Protein AF-A0A3D5GCK0-F1 (afdb_monomer_lite)

pLDDT: mean 82.66, std 13.8, range [44.31, 97.69]

Secondary structure (DSSP, 8-state):
--------PPPPPP-------HHHHHHHHHHHHHH---HHHHHHHHHHHHTT-GGGS-HHHHHHHHHHHHHHHHTT-

Structure (mmCIF, N/CA/C/O backbone):
data_AF-A0A3D5GCK0-F1
#
_entry.id   AF-A0A3D5GCK0-F1
#
loop_
_atom_site.group_PDB
_atom_site.id
_atom_site.type_symbol
_atom_site.label_atom_id
_atom_site.label_alt_id
_atom_site.label_comp_id
_atom_site.label_asym_id
_atom_site.label_entity_id
_atom_site.label_seq_id
_atom_site.pdbx_PDB_ins_code
_atom_site.Cartn_x
_atom_site.Cartn_y
_atom_site.Cartn_z
_atom_site.occupancy
_atom_site.B_iso_or_equiv
_atom_site.auth_seq_id
_atom_site.auth_comp_id
_atom_site.auth_asym_id
_atom_site.auth_atom_id
_atom_site.pdbx_PDB_model_num
ATOM 1 N N . MET A 1 1 ? 50.494 -0.172 10.858 1.00 44.84 1 MET A N 1
ATOM 2 C CA . MET A 1 1 ? 49.533 -0.081 9.739 1.00 44.84 1 MET A CA 1
ATOM 3 C C . MET A 1 1 ? 48.269 -0.787 10.184 1.00 44.84 1 MET A C 1
ATOM 5 O O . MET A 1 1 ? 48.292 -2.002 10.309 1.00 44.84 1 MET A O 1
ATOM 9 N N . GLU A 1 2 ? 47.222 -0.041 10.523 1.00 44.31 2 GLU A N 1
ATOM 10 C CA . GLU A 1 2 ? 45.939 -0.631 10.924 1.00 44.31 2 GLU A CA 1
ATOM 11 C C . GLU A 1 2 ? 45.162 -1.121 9.690 1.00 44.31 2 GLU A C 1
ATOM 13 O O . GLU A 1 2 ? 45.190 -0.450 8.648 1.00 44.31 2 GLU A O 1
ATOM 18 N N . PRO A 1 3 ? 44.486 -2.282 9.752 1.00 56.34 3 PRO A N 1
ATOM 19 C CA . PRO A 1 3 ? 43.725 -2.794 8.625 1.00 56.34 3 PRO A CA 1
ATOM 20 C C . PRO A 1 3 ? 42.444 -1.971 8.450 1.00 56.34 3 PRO A C 1
ATOM 22 O O . PRO A 1 3 ? 41.613 -1.856 9.349 1.00 56.34 3 PRO A O 1
ATOM 25 N N . LYS A 1 4 ? 42.270 -1.389 7.260 1.00 53.94 4 LYS A N 1
ATOM 26 C CA . LYS A 1 4 ? 41.056 -0.655 6.892 1.00 53.94 4 LYS A CA 1
ATOM 27 C C . LYS A 1 4 ? 39.882 -1.633 6.814 1.00 53.94 4 LYS A C 1
ATOM 29 O O . LYS A 1 4 ? 39.816 -2.440 5.887 1.00 53.94 4 LYS A O 1
ATOM 34 N N . HIS A 1 5 ? 38.943 -1.545 7.755 1.00 56.97 5 HIS A N 1
ATOM 35 C CA . HIS A 1 5 ? 37.650 -2.216 7.646 1.00 56.97 5 HIS A CA 1
ATOM 36 C C . HIS A 1 5 ? 36.959 -1.755 6.356 1.00 56.97 5 HIS A C 1
ATOM 38 O O . HIS A 1 5 ? 36.555 -0.600 6.219 1.00 56.97 5 HIS A O 1
ATOM 44 N N . LYS A 1 6 ? 36.868 -2.658 5.375 1.00 56.16 6 LYS A N 1
ATOM 45 C CA . LYS A 1 6 ? 36.117 -2.451 4.137 1.00 56.16 6 LYS A CA 1
ATOM 46 C C . LYS A 1 6 ? 34.645 -2.350 4.528 1.00 56.16 6 LYS A C 1
ATOM 48 O O . LYS A 1 6 ? 34.019 -3.364 4.823 1.00 56.16 6 LYS A O 1
ATOM 53 N N . GLY A 1 7 ? 34.138 -1.120 4.607 1.00 54.56 7 GLY A N 1
ATOM 54 C CA . GLY A 1 7 ? 32.742 -0.841 4.921 1.00 54.56 7 GLY A CA 1
ATOM 55 C C . GLY A 1 7 ? 31.820 -1.698 4.057 1.00 54.56 7 GLY A C 1
ATOM 56 O O . GLY A 1 7 ? 32.021 -1.817 2.845 1.00 54.56 7 GLY A O 1
ATOM 57 N N . LEU A 1 8 ? 30.850 -2.336 4.707 1.00 58.38 8 LEU A N 1
ATOM 58 C CA . LEU A 1 8 ? 29.792 -3.109 4.076 1.00 58.38 8 LEU A CA 1
ATOM 59 C C . LEU A 1 8 ? 29.125 -2.221 3.013 1.00 58.38 8 LEU A C 1
ATOM 61 O O . LEU A 1 8 ? 28.549 -1.184 3.337 1.00 58.38 8 LEU A O 1
ATOM 65 N N . SER A 1 9 ? 29.277 -2.578 1.736 1.00 56.53 9 SER A N 1
ATOM 66 C CA . SER A 1 9 ? 28.642 -1.852 0.634 1.00 56.53 9 SER A CA 1
ATOM 67 C C . SER A 1 9 ? 27.127 -1.842 0.875 1.00 56.53 9 SER A C 1
ATOM 69 O O . SER A 1 9 ? 26.579 -2.914 1.143 1.00 56.53 9 SER A O 1
ATOM 71 N N . PRO A 1 10 ? 26.438 -0.686 0.814 1.00 58.03 10 PRO A N 1
ATOM 72 C CA . PRO A 1 10 ? 24.988 -0.670 0.928 1.00 58.03 10 PRO A CA 1
ATOM 73 C C . PRO A 1 10 ? 24.421 -1.545 -0.192 1.00 58.03 10 PRO A C 1
ATOM 75 O O . PRO A 1 10 ? 24.684 -1.305 -1.373 1.00 58.03 10 PRO A O 1
ATOM 78 N N . SER A 1 11 ? 23.698 -2.598 0.185 1.00 63.84 11 SER A N 1
ATOM 79 C CA . SER A 1 11 ? 23.042 -3.525 -0.732 1.00 63.84 11 SER A CA 1
ATOM 80 C C . SER A 1 11 ? 22.234 -2.730 -1.762 1.00 63.84 11 SER A C 1
ATOM 82 O O . SER A 1 11 ? 21.358 -1.937 -1.410 1.00 63.84 11 SER A O 1
ATOM 84 N N . LYS A 1 12 ? 22.569 -2.885 -3.052 1.00 71.62 12 LYS A N 1
ATOM 85 C CA . LYS A 1 12 ? 21.862 -2.203 -4.144 1.00 71.62 12 LYS A CA 1
ATOM 86 C C . LYS A 1 12 ? 20.385 -2.591 -4.090 1.00 71.62 12 LYS A C 1
ATOM 88 O O . LYS A 1 12 ? 20.055 -3.765 -4.218 1.00 71.62 12 LYS A O 1
ATOM 93 N N . LYS A 1 13 ? 19.505 -1.604 -3.920 1.00 78.12 13 LYS A N 1
ATOM 94 C CA . LYS A 1 13 ? 18.056 -1.799 -4.037 1.00 78.12 13 LYS A CA 1
ATOM 95 C C . LYS A 1 13 ? 17.664 -1.789 -5.514 1.00 78.12 13 LYS A C 1
ATOM 97 O O . LYS A 1 13 ? 18.117 -0.922 -6.262 1.00 78.12 13 LYS A O 1
ATOM 102 N N . SER A 1 14 ? 16.821 -2.732 -5.922 1.00 86.19 14 SER A N 1
ATOM 103 C CA . SER A 1 14 ? 16.207 -2.733 -7.253 1.00 86.19 14 SER A CA 1
ATOM 104 C C . SER A 1 14 ? 15.153 -1.627 -7.349 1.00 86.19 14 SER A C 1
ATOM 106 O O . SER A 1 14 ? 14.421 -1.382 -6.390 1.00 86.19 14 SER A O 1
ATOM 108 N N . GLN A 1 15 ? 15.066 -0.958 -8.501 1.00 89.19 15 GLN A N 1
ATOM 109 C CA . GLN A 1 15 ? 14.095 0.109 -8.753 1.00 89.19 15 GLN A CA 1
ATOM 110 C C . GLN A 1 15 ? 13.246 -0.226 -9.977 1.00 89.19 15 GLN A C 1
ATOM 112 O O . GLN A 1 15 ? 13.761 -0.687 -10.993 1.00 89.19 15 GLN A O 1
ATOM 117 N N . ILE A 1 16 ? 11.949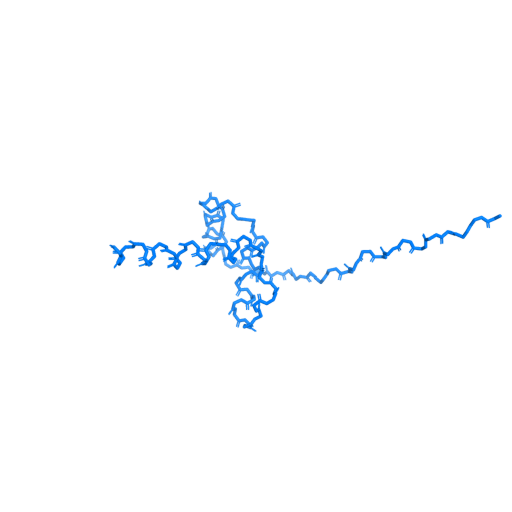 0.065 -9.885 1.00 88.38 16 ILE A N 1
ATOM 118 C CA . ILE A 1 16 ? 11.006 -0.019 -11.001 1.00 88.38 16 ILE A CA 1
ATOM 119 C C . ILE A 1 16 ? 10.379 1.357 -11.249 1.00 88.38 16 ILE A C 1
ATOM 121 O O . ILE A 1 16 ? 10.124 2.110 -10.308 1.00 88.38 16 ILE A O 1
ATOM 125 N N . ALA A 1 17 ? 10.118 1.691 -12.514 1.00 93.25 17 ALA A N 1
ATOM 126 C CA . ALA A 1 17 ? 9.369 2.882 -12.907 1.00 93.25 17 ALA A CA 1
ATOM 127 C C . ALA A 1 17 ? 8.157 2.452 -13.737 1.00 93.25 17 ALA A C 1
ATOM 129 O O . ALA A 1 17 ? 8.307 1.799 -14.767 1.00 93.25 17 ALA A O 1
ATOM 130 N N . VAL A 1 18 ? 6.953 2.809 -13.286 1.00 91.69 18 VAL A N 1
ATOM 131 C CA . VAL A 1 18 ? 5.692 2.373 -13.903 1.00 91.69 18 VAL A CA 1
ATOM 132 C C . VAL A 1 18 ? 4.818 3.589 -14.195 1.00 91.69 18 VAL A C 1
ATOM 134 O O . VAL A 1 18 ? 4.721 4.509 -13.382 1.00 91.69 18 VAL A O 1
ATOM 137 N N . ARG A 1 19 ? 4.165 3.602 -15.363 1.00 95.38 19 ARG A N 1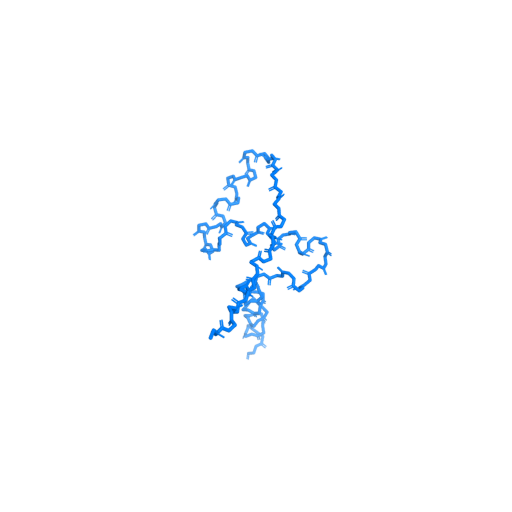
ATOM 138 C CA . ARG A 1 19 ? 3.136 4.597 -15.697 1.00 95.38 19 ARG A CA 1
ATOM 139 C C . ARG A 1 19 ? 1.783 4.100 -15.206 1.00 95.38 19 ARG A C 1
ATOM 141 O O . ARG A 1 19 ? 1.399 2.977 -15.509 1.00 95.38 19 ARG A O 1
ATOM 148 N N . VAL A 1 20 ? 1.050 4.949 -14.494 1.00 93.69 20 VAL A N 1
ATOM 149 C CA . VAL A 1 20 ? -0.279 4.622 -13.960 1.00 93.69 20 VAL A CA 1
ATOM 150 C C . VAL A 1 20 ? -1.330 5.625 -14.445 1.00 93.69 20 VAL A C 1
ATOM 152 O O . VAL A 1 20 ? -0.994 6.787 -14.696 1.00 93.69 20 VAL A O 1
ATOM 155 N N . PRO A 1 21 ? -2.611 5.225 -14.565 1.00 97.69 21 PRO A N 1
ATOM 156 C CA . PRO A 1 21 ? -3.694 6.154 -14.873 1.00 97.69 21 PRO A CA 1
ATOM 157 C C . PRO A 1 21 ? -3.787 7.288 -13.843 1.00 97.69 21 PRO A C 1
ATOM 159 O O . PRO A 1 21 ? -3.645 7.060 -12.639 1.00 97.69 21 PRO A O 1
ATOM 162 N N . ARG A 1 22 ? -4.098 8.511 -14.298 1.00 96.69 22 ARG A N 1
ATOM 163 C CA . ARG A 1 22 ? -4.212 9.695 -13.418 1.00 96.69 22 ARG A CA 1
ATOM 164 C C . ARG A 1 22 ? -5.212 9.486 -12.279 1.00 96.69 22 ARG A C 1
ATOM 166 O O . ARG A 1 22 ? -4.935 9.866 -11.148 1.00 96.69 22 ARG A O 1
ATOM 173 N N . SER A 1 23 ? -6.339 8.839 -12.569 1.00 97.31 23 SER A N 1
ATOM 174 C CA . SER A 1 23 ? -7.370 8.518 -11.577 1.00 97.31 23 SER A CA 1
ATOM 175 C C . SER A 1 23 ? -6.840 7.631 -10.446 1.00 97.31 23 SER A C 1
ATOM 177 O O . SER A 1 23 ? -7.167 7.864 -9.282 1.00 97.31 23 SER A O 1
ATOM 179 N N . LEU A 1 24 ? -5.991 6.650 -10.766 1.00 94.94 24 LEU A N 1
ATOM 180 C CA . LEU A 1 24 ? -5.364 5.773 -9.780 1.00 94.94 24 LEU A CA 1
ATOM 181 C C . LEU A 1 24 ? -4.334 6.535 -8.940 1.00 94.94 24 LEU A C 1
ATOM 183 O O . LEU A 1 24 ? -4.340 6.426 -7.716 1.00 94.94 24 LEU A O 1
ATOM 187 N N . PHE A 1 25 ? -3.511 7.369 -9.580 1.00 95.94 25 PHE A N 1
ATOM 188 C CA . PHE A 1 25 ? -2.532 8.202 -8.881 1.00 95.94 25 PHE A CA 1
ATOM 189 C C . PHE A 1 25 ? -3.192 9.172 -7.888 1.00 95.94 25 PHE A C 1
ATOM 191 O O . PHE A 1 25 ? -2.729 9.321 -6.758 1.00 95.94 25 PHE A O 1
ATOM 198 N N . SER A 1 26 ? -4.322 9.783 -8.259 1.00 97.06 26 SER A N 1
ATOM 199 C CA . SER A 1 26 ? -5.095 10.643 -7.355 1.00 97.06 26 SER A CA 1
ATOM 200 C C . SER A 1 26 ? -5.632 9.889 -6.134 1.00 97.06 26 SER A C 1
ATOM 202 O O . SER A 1 26 ? -5.590 10.423 -5.025 1.00 97.06 26 SER A O 1
ATOM 204 N N . LYS A 1 27 ? -6.114 8.650 -6.313 1.00 96.00 27 LYS A N 1
ATOM 205 C CA . LYS A 1 27 ? -6.568 7.799 -5.200 1.00 96.00 27 LYS A CA 1
ATOM 206 C C . LYS A 1 27 ? -5.410 7.425 -4.274 1.00 96.00 27 LYS A C 1
ATOM 208 O O . LYS A 1 27 ? -5.552 7.561 -3.063 1.00 96.00 27 LYS A O 1
ATOM 213 N N . LEU A 1 28 ? -4.263 7.041 -4.839 1.00 94.69 28 LEU A N 1
ATOM 214 C CA . LEU A 1 28 ? -3.045 6.745 -4.080 1.00 94.69 28 LEU A CA 1
ATOM 215 C C . LEU A 1 28 ? -2.614 7.946 -3.229 1.00 94.69 28 LEU A C 1
ATOM 217 O O . LEU A 1 28 ? -2.384 7.801 -2.032 1.00 94.69 28 LEU A O 1
ATOM 221 N N . LYS A 1 29 ? -2.576 9.147 -3.819 1.00 95.62 29 LYS A N 1
ATOM 222 C CA . LYS A 1 29 ? -2.215 10.374 -3.097 1.00 95.62 29 LYS A CA 1
ATOM 223 C C . LYS A 1 29 ? -3.163 10.655 -1.928 1.00 95.62 29 LYS A C 1
ATOM 225 O O . LYS A 1 29 ? -2.703 11.013 -0.849 1.00 95.62 29 LYS A O 1
ATOM 230 N N . ARG A 1 30 ? -4.473 10.468 -2.125 1.00 96.19 30 ARG A N 1
ATOM 231 C CA . ARG A 1 30 ? -5.469 10.627 -1.054 1.00 96.19 30 ARG A CA 1
ATOM 232 C C . ARG A 1 30 ? -5.248 9.618 0.075 1.00 96.19 30 ARG A C 1
ATOM 234 O O . ARG A 1 30 ? -5.289 10.003 1.235 1.00 96.19 30 ARG A O 1
ATOM 241 N N . TYR A 1 31 ? -4.985 8.357 -0.260 1.00 93.19 31 TYR A N 1
ATOM 242 C CA . TYR A 1 31 ? -4.726 7.312 0.731 1.00 93.19 31 TYR A CA 1
ATOM 243 C C . TYR A 1 31 ? -3.479 7.615 1.577 1.00 93.19 31 TYR A C 1
ATOM 245 O O . TYR A 1 31 ? -3.528 7.533 2.803 1.00 93.19 31 TYR A O 1
ATOM 253 N N . VAL A 1 32 ? -2.388 8.046 0.935 1.00 93.81 32 VAL A N 1
ATOM 254 C CA . VAL A 1 32 ? -1.153 8.491 1.609 1.00 93.81 32 VAL A CA 1
ATOM 255 C C . VAL A 1 32 ? -1.435 9.640 2.582 1.00 93.81 32 VAL A C 1
ATOM 257 O O . VAL A 1 32 ? -0.954 9.626 3.709 1.00 93.81 32 VAL A O 1
ATOM 260 N N . GLN A 1 33 ? -2.263 10.612 2.187 1.00 93.00 33 GLN A N 1
ATOM 261 C CA . GLN A 1 33 ? -2.647 11.729 3.058 1.00 93.00 33 GLN A CA 1
ATOM 262 C C . GLN A 1 33 ? -3.497 11.296 4.259 1.00 93.00 33 GLN A C 1
ATOM 264 O O . GLN A 1 33 ? -3.334 11.850 5.339 1.00 93.00 33 GLN A O 1
ATOM 269 N N . GLN A 1 34 ? -4.407 10.336 4.076 1.00 90.69 34 GLN A N 1
ATOM 270 C CA . GLN A 1 34 ? -5.303 9.865 5.138 1.00 90.69 34 GLN A CA 1
ATOM 271 C C . GLN A 1 34 ? -4.594 8.978 6.162 1.00 90.69 34 GLN A C 1
ATOM 273 O O . GLN A 1 34 ? -4.914 9.034 7.343 1.00 90.69 34 GLN A O 1
ATOM 278 N N . THR A 1 35 ? -3.656 8.151 5.705 1.00 87.19 35 THR A N 1
ATOM 279 C CA . THR A 1 35 ? -2.996 7.139 6.542 1.00 87.19 35 THR A CA 1
ATOM 280 C C . THR A 1 35 ? -1.630 7.577 7.064 1.00 87.19 35 THR A C 1
ATOM 282 O O . THR A 1 35 ? -1.099 6.950 7.973 1.00 87.19 35 THR A O 1
ATOM 285 N N . GLY A 1 36 ? -1.027 8.617 6.478 1.00 89.56 36 GLY A N 1
ATOM 286 C CA . GLY A 1 36 ? 0.343 9.038 6.790 1.00 89.56 36 GLY A CA 1
ATOM 287 C C . GLY A 1 36 ? 1.427 8.074 6.290 1.00 89.56 36 GLY A C 1
ATOM 288 O O . GLY A 1 36 ? 2.611 8.311 6.516 1.00 89.56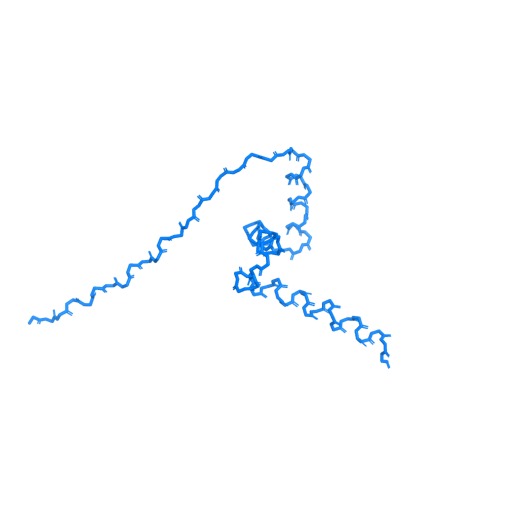 36 GLY A O 1
ATOM 289 N N . ILE A 1 37 ? 1.047 6.998 5.595 1.00 89.81 37 ILE A N 1
ATOM 290 C CA . ILE A 1 37 ? 1.966 5.984 5.072 1.00 89.81 37 ILE A CA 1
ATOM 291 C C . ILE A 1 37 ? 2.644 6.520 3.815 1.00 89.81 37 ILE A C 1
ATOM 293 O O . ILE A 1 37 ? 1.992 7.104 2.948 1.00 89.81 37 ILE A O 1
ATOM 297 N N . SER A 1 38 ? 3.949 6.285 3.673 1.00 92.12 38 SER A N 1
ATOM 298 C CA . SER A 1 38 ? 4.684 6.743 2.496 1.00 92.12 38 SER A CA 1
ATOM 299 C C . SER A 1 38 ? 4.158 6.093 1.211 1.00 92.12 38 SER A C 1
ATOM 301 O O . SER A 1 38 ? 3.748 4.933 1.192 1.00 92.12 38 SER A O 1
ATOM 303 N N . GLN A 1 39 ? 4.204 6.828 0.096 1.00 92.69 39 GLN A N 1
ATOM 304 C CA . GLN A 1 39 ? 3.774 6.294 -1.200 1.00 92.69 39 GLN A CA 1
ATOM 305 C C . GLN A 1 39 ? 4.535 5.009 -1.564 1.00 92.69 39 GLN A C 1
ATOM 307 O O . GLN A 1 39 ? 3.937 4.074 -2.090 1.00 92.69 39 GLN A O 1
ATOM 312 N N . THR A 1 40 ? 5.835 4.954 -1.263 1.00 91.94 40 THR A N 1
ATOM 313 C CA . THR A 1 40 ? 6.665 3.765 -1.480 1.00 91.94 40 THR A CA 1
ATOM 314 C C . THR A 1 40 ? 6.147 2.578 -0.683 1.00 91.94 40 THR A C 1
ATOM 316 O O . THR A 1 40 ? 5.944 1.522 -1.270 1.00 91.94 40 THR A O 1
ATOM 319 N N . ASP A 1 41 ? 5.867 2.749 0.610 1.00 90.31 41 ASP A N 1
ATOM 320 C CA . ASP A 1 41 ? 5.379 1.657 1.457 1.00 90.31 41 ASP A CA 1
ATOM 321 C C . ASP A 1 41 ? 4.026 1.139 0.981 1.00 90.31 41 ASP A C 1
ATOM 323 O O . ASP A 1 41 ? 3.806 -0.068 0.974 1.00 90.31 41 ASP A O 1
ATOM 327 N N . VAL A 1 42 ? 3.134 2.021 0.518 1.00 91.62 42 VAL A N 1
ATOM 328 C CA . VAL A 1 42 ? 1.848 1.604 -0.063 1.00 91.62 42 VAL A CA 1
ATOM 329 C C . VAL A 1 42 ? 2.064 0.732 -1.302 1.00 91.62 42 VAL A C 1
ATOM 331 O O . VAL A 1 42 ? 1.435 -0.316 -1.426 1.00 91.62 42 VAL A O 1
ATOM 334 N N . ILE A 1 43 ? 2.961 1.134 -2.209 1.00 92.50 43 ILE A N 1
ATOM 335 C CA . ILE A 1 43 ? 3.243 0.365 -3.429 1.00 92.50 43 ILE A CA 1
ATOM 336 C C . ILE A 1 43 ? 3.935 -0.961 -3.108 1.00 92.50 43 ILE A C 1
ATOM 338 O O . ILE A 1 43 ? 3.526 -1.991 -3.636 1.00 92.50 43 ILE A O 1
ATOM 342 N N . VAL A 1 44 ? 4.942 -0.955 -2.232 1.00 91.00 44 VAL A N 1
ATOM 343 C CA . VAL A 1 44 ? 5.637 -2.178 -1.800 1.00 91.00 44 VAL A CA 1
ATOM 344 C C . VAL A 1 44 ? 4.649 -3.140 -1.153 1.00 91.00 44 VAL A C 1
ATOM 346 O O . VAL A 1 44 ? 4.636 -4.310 -1.510 1.00 91.00 44 VAL A O 1
ATOM 349 N N . SER A 1 45 ? 3.757 -2.647 -0.292 1.00 88.00 45 SER A N 1
ATOM 350 C CA . SER A 1 45 ? 2.754 -3.486 0.374 1.00 88.00 45 SER A CA 1
ATOM 351 C C . SER A 1 45 ? 1.744 -4.075 -0.597 1.00 88.00 45 SER A C 1
ATOM 353 O O . SER A 1 45 ? 1.400 -5.247 -0.488 1.00 88.00 45 SER A O 1
ATOM 355 N N . ALA A 1 46 ? 1.289 -3.284 -1.572 1.00 89.38 46 ALA A N 1
ATOM 356 C CA . ALA A 1 46 ? 0.390 -3.770 -2.610 1.00 89.38 46 ALA A CA 1
ATOM 357 C C . ALA A 1 46 ? 1.050 -4.863 -3.465 1.00 89.38 46 ALA A C 1
ATOM 359 O O . ALA A 1 46 ? 0.407 -5.862 -3.771 1.00 89.38 46 ALA A O 1
ATOM 360 N N . LEU A 1 47 ? 2.330 -4.700 -3.820 1.00 91.12 47 LEU A N 1
ATOM 361 C CA . LEU A 1 47 ? 3.088 -5.706 -4.569 1.00 91.12 47 LEU A CA 1
ATOM 362 C C . LEU A 1 47 ? 3.331 -6.968 -3.737 1.00 91.12 47 LEU A C 1
ATOM 364 O O . LEU A 1 47 ? 3.044 -8.061 -4.207 1.00 91.12 47 LEU A O 1
ATOM 368 N N . ALA A 1 48 ? 3.801 -6.814 -2.502 1.00 88.94 48 ALA A N 1
ATOM 369 C CA . ALA A 1 48 ? 4.030 -7.903 -1.559 1.00 88.94 48 ALA A CA 1
ATOM 370 C C . ALA A 1 48 ? 2.752 -8.717 -1.317 1.00 88.94 48 ALA A C 1
ATOM 372 O O . ALA A 1 48 ? 2.766 -9.935 -1.449 1.00 88.94 48 ALA A O 1
ATOM 373 N N . SER A 1 49 ? 1.623 -8.045 -1.067 1.00 85.94 49 SER A N 1
ATOM 374 C CA . SER A 1 49 ? 0.323 -8.701 -0.903 1.00 85.94 49 SER A CA 1
ATOM 375 C C . SER A 1 49 ? -0.178 -9.367 -2.183 1.00 85.94 49 SER A C 1
ATOM 377 O O . SER A 1 49 ? -0.890 -10.358 -2.089 1.00 85.94 49 SER A O 1
ATOM 379 N N . HIS A 1 50 ? 0.133 -8.825 -3.362 1.00 88.94 50 HIS A N 1
ATOM 380 C CA . HIS A 1 50 ? -0.276 -9.425 -4.633 1.00 88.94 50 HIS A CA 1
ATOM 381 C C . HIS A 1 50 ? 0.577 -10.642 -5.020 1.00 88.94 50 HIS A C 1
ATOM 383 O O . HIS A 1 50 ? 0.122 -11.479 -5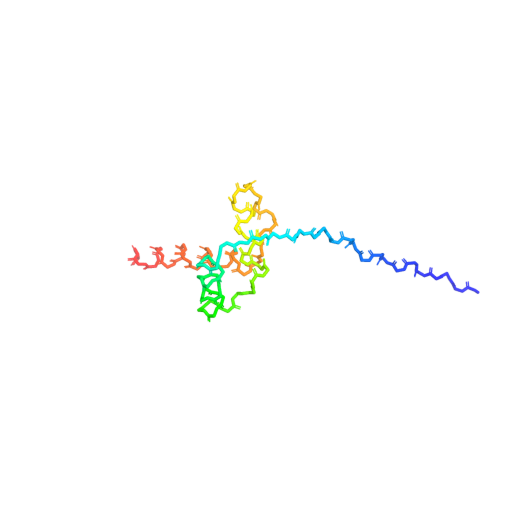.792 1.00 88.94 50 HIS A O 1
ATOM 389 N N . LEU A 1 51 ? 1.806 -10.724 -4.504 1.00 91.12 51 LEU A N 1
ATOM 390 C CA . LEU A 1 51 ? 2.779 -11.783 -4.785 1.00 91.12 51 LEU A CA 1
ATOM 391 C C . LEU A 1 51 ? 2.963 -12.759 -3.608 1.00 91.12 51 LEU A C 1
ATOM 393 O O . LEU A 1 51 ? 3.924 -13.523 -3.609 1.00 91.12 51 LEU A O 1
ATOM 397 N N . ASP A 1 52 ? 2.094 -12.698 -2.594 1.00 83.56 52 ASP A N 1
ATOM 398 C CA . ASP A 1 52 ? 2.159 -13.499 -1.361 1.00 83.56 52 ASP A CA 1
ATOM 399 C C . ASP A 1 52 ? 3.499 -13.395 -0.586 1.00 83.56 52 ASP A C 1
ATOM 401 O O . ASP A 1 52 ? 3.847 -14.275 0.204 1.00 83.56 52 ASP A O 1
ATOM 405 N N . SER A 1 53 ? 4.252 -12.295 -0.749 1.00 79.12 53 SER A N 1
ATOM 406 C CA . SER A 1 53 ? 5.516 -12.056 -0.031 1.00 79.12 53 SER A CA 1
ATOM 407 C C . SER A 1 53 ? 5.289 -11.294 1.275 1.00 79.12 53 SER A C 1
ATOM 409 O O . SER A 1 53 ? 5.385 -10.069 1.346 1.00 79.12 53 SER A O 1
ATOM 411 N N . VAL A 1 54 ? 4.977 -12.022 2.346 1.00 71.81 54 VAL A N 1
ATOM 412 C CA . VAL A 1 54 ? 4.707 -11.438 3.676 1.00 71.81 54 VAL A CA 1
ATOM 413 C C . VAL A 1 54 ? 5.973 -10.854 4.329 1.00 71.81 54 VAL A C 1
ATOM 415 O O . VAL A 1 54 ? 5.882 -9.946 5.158 1.00 71.81 54 VAL A O 1
ATOM 418 N N . GLU A 1 55 ? 7.155 -11.343 3.951 1.00 75.62 55 GLU A N 1
ATOM 419 C CA . GLU A 1 55 ? 8.445 -10.922 4.519 1.00 75.62 55 GLU A CA 1
ATOM 420 C C . GLU A 1 55 ? 8.856 -9.507 4.083 1.00 75.62 55 GLU A C 1
ATOM 422 O O . GLU A 1 55 ? 9.498 -8.790 4.851 1.00 75.62 55 GLU A O 1
ATOM 427 N N . ASP A 1 56 ? 8.415 -9.074 2.899 1.00 77.81 56 ASP A N 1
ATOM 428 C CA . ASP A 1 56 ? 8.728 -7.756 2.333 1.00 77.81 56 ASP A CA 1
ATOM 429 C C . ASP A 1 56 ? 7.756 -6.650 2.782 1.00 77.81 56 ASP A C 1
ATOM 431 O O . ASP A 1 56 ? 7.874 -5.495 2.356 1.00 77.81 56 ASP A O 1
ATOM 435 N N . LEU A 1 57 ? 6.779 -6.971 3.640 1.00 77.38 57 LEU A N 1
ATOM 436 C CA . LEU A 1 57 ? 5.810 -5.990 4.121 1.00 77.38 57 LEU A CA 1
ATOM 437 C C . LEU A 1 57 ? 6.454 -4.991 5.100 1.00 77.38 57 LEU A C 1
ATOM 439 O O . LEU A 1 57 ? 6.999 -5.399 6.134 1.00 77.38 57 LEU A O 1
ATOM 443 N N . PRO A 1 58 ? 6.315 -3.671 4.859 1.00 80.94 58 PRO A N 1
ATOM 444 C CA . PRO A 1 58 ? 6.719 -2.645 5.809 1.00 80.94 58 PRO A CA 1
ATOM 445 C C . PRO A 1 58 ? 6.088 -2.867 7.187 1.00 80.94 58 PRO A C 1
ATOM 447 O O . PRO A 1 58 ? 4.907 -3.196 7.308 1.00 80.94 58 PRO A O 1
ATOM 450 N N . ILE A 1 59 ? 6.861 -2.618 8.248 1.00 81.75 59 ILE A N 1
ATOM 451 C CA . ILE A 1 59 ? 6.423 -2.828 9.640 1.00 81.75 59 ILE A CA 1
ATOM 452 C C . ILE A 1 59 ? 5.108 -2.096 9.935 1.00 81.75 59 ILE A C 1
ATOM 454 O O . ILE A 1 59 ? 4.214 -2.673 10.548 1.00 81.75 59 ILE A O 1
ATOM 458 N N . ILE A 1 60 ? 4.954 -0.863 9.445 1.00 82.12 60 ILE A N 1
ATOM 459 C CA . ILE A 1 60 ? 3.739 -0.063 9.648 1.00 82.12 60 ILE A CA 1
ATOM 460 C C . ILE A 1 60 ? 2.479 -0.757 9.111 1.00 82.12 60 ILE A C 1
ATOM 462 O O . ILE A 1 60 ? 1.422 -0.681 9.723 1.00 82.12 60 ILE A O 1
ATOM 466 N N . GLN A 1 61 ? 2.589 -1.499 8.011 1.00 78.00 61 GLN A N 1
ATOM 467 C CA . GLN A 1 61 ? 1.459 -2.206 7.400 1.00 78.00 61 GLN A CA 1
ATOM 468 C C . GLN A 1 61 ? 1.094 -3.459 8.182 1.00 78.00 61 GLN A C 1
ATOM 470 O O . GLN A 1 61 ? -0.081 -3.760 8.369 1.00 78.00 61 GLN A O 1
ATOM 475 N N . ARG A 1 62 ? 2.103 -4.138 8.729 1.00 81.75 62 ARG A N 1
ATOM 476 C CA . ARG A 1 62 ? 1.888 -5.250 9.657 1.00 81.75 62 ARG A CA 1
ATOM 477 C C . ARG A 1 62 ? 1.187 -4.779 10.934 1.00 81.75 62 ARG A C 1
ATOM 479 O O . ARG A 1 62 ? 0.305 -5.479 11.417 1.00 81.75 62 ARG A O 1
ATOM 486 N N . ILE A 1 63 ? 1.545 -3.599 11.451 1.00 86.06 63 ILE A N 1
ATOM 487 C CA . ILE A 1 63 ? 0.884 -2.988 12.615 1.00 86.06 63 ILE A CA 1
ATOM 488 C C . ILE A 1 63 ? -0.573 -2.643 12.291 1.00 86.06 63 ILE A C 1
ATOM 490 O O . ILE A 1 63 ? -1.451 -3.062 13.032 1.00 86.06 63 ILE A O 1
ATOM 494 N N . LEU A 1 64 ? -0.850 -1.978 11.167 1.00 83.06 64 LEU A N 1
ATOM 495 C CA . LEU A 1 64 ? -2.221 -1.621 10.774 1.00 83.06 64 LEU A CA 1
ATOM 496 C C . LEU A 1 64 ? -3.132 -2.847 10.606 1.00 83.06 64 LEU A C 1
ATOM 498 O O . LEU A 1 64 ? -4.293 -2.826 11.011 1.00 83.06 64 LEU A O 1
ATOM 502 N N . GLU A 1 65 ? -2.614 -3.9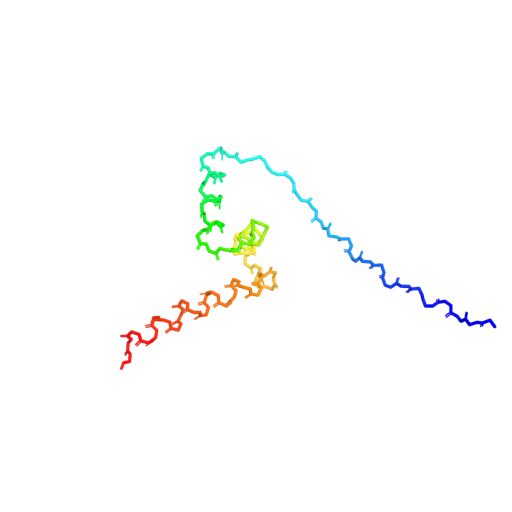37 10.034 1.00 83.75 65 GLU A N 1
ATOM 503 C CA . GLU A 1 65 ? -3.369 -5.190 9.924 1.00 83.75 65 GLU A CA 1
ATOM 504 C C . GLU A 1 65 ? -3.639 -5.809 11.305 1.00 83.75 65 GLU A C 1
ATOM 506 O O . GLU A 1 65 ? -4.726 -6.335 11.555 1.00 83.75 65 GLU A O 1
ATOM 511 N N . LEU A 1 66 ? -2.681 -5.715 12.233 1.00 87.06 66 LEU A N 1
ATOM 512 C CA . LEU A 1 66 ? -2.888 -6.132 13.620 1.00 87.06 66 LEU A CA 1
ATOM 513 C C . LEU A 1 66 ? -3.932 -5.260 14.324 1.00 87.06 66 LEU A C 1
ATOM 515 O O . LEU A 1 66 ? -4.843 -5.815 14.929 1.00 87.06 66 LEU A O 1
ATOM 519 N N . GLU A 1 67 ? -3.857 -3.934 14.204 1.00 88.12 67 GLU A N 1
ATOM 520 C CA . GLU A 1 67 ? -4.830 -2.993 14.779 1.00 88.12 67 GLU A CA 1
ATOM 521 C C . GLU A 1 67 ? -6.247 -3.281 14.272 1.00 88.12 67 GLU A C 1
ATOM 523 O O . GLU A 1 67 ? -7.193 -3.365 15.056 1.00 88.12 67 GLU A O 1
ATOM 528 N N . LYS A 1 68 ? -6.398 -3.536 12.967 1.00 87.69 68 LYS A N 1
ATOM 529 C CA . LYS A 1 68 ? -7.680 -3.923 12.367 1.00 87.69 68 LYS A CA 1
ATOM 530 C C . LYS A 1 68 ? -8.219 -5.229 12.955 1.00 87.69 68 LYS A C 1
ATOM 532 O O . LYS A 1 68 ? -9.406 -5.320 13.266 1.00 87.69 68 LYS A O 1
ATOM 537 N N . ARG A 1 69 ? -7.368 -6.248 13.107 1.00 88.69 69 ARG A N 1
ATOM 538 C CA . ARG A 1 69 ? -7.756 -7.546 13.687 1.00 88.69 69 ARG A CA 1
ATOM 539 C C . ARG A 1 69 ? -8.122 -7.425 15.165 1.00 88.69 69 ARG A C 1
ATOM 541 O O . ARG A 1 69 ? -9.103 -8.034 15.581 1.00 88.69 69 ARG A O 1
ATOM 548 N N . VAL A 1 70 ? -7.363 -6.645 15.934 1.00 91.25 70 VAL A N 1
ATOM 549 C CA . VAL A 1 70 ? -7.637 -6.369 17.351 1.00 91.25 70 VAL A CA 1
ATOM 550 C C . VAL A 1 70 ? -8.966 -5.638 17.500 1.00 91.25 70 VAL A C 1
ATOM 552 O O . VAL A 1 70 ? -9.808 -6.103 18.257 1.00 91.25 70 VAL A O 1
ATOM 555 N N . SER A 1 71 ? -9.229 -4.607 16.694 1.00 88.88 71 SER A N 1
ATOM 556 C CA . SER A 1 71 ? -10.501 -3.874 16.729 1.00 88.88 71 SER A CA 1
ATOM 557 C C . SER A 1 71 ? -11.718 -4.784 16.500 1.00 88.88 71 SER A C 1
ATOM 559 O O . SER A 1 71 ? -12.727 -4.669 17.191 1.00 88.88 71 SER A O 1
ATOM 561 N N . VAL A 1 72 ? -11.621 -5.756 15.584 1.00 87.19 72 VAL A N 1
ATOM 562 C CA . VAL A 1 72 ? -12.691 -6.751 15.366 1.00 87.19 72 VAL A CA 1
ATOM 563 C C . VAL A 1 72 ? -12.904 -7.655 16.586 1.00 87.19 72 VAL A C 1
ATOM 565 O O . VAL A 1 72 ? -14.033 -8.083 16.833 1.00 87.19 72 VAL A O 1
ATOM 568 N N . LEU A 1 73 ? -11.841 -7.981 17.323 1.00 86.44 73 LEU A N 1
ATOM 569 C CA . LEU A 1 73 ? -11.919 -8.796 18.538 1.00 86.44 73 LEU A CA 1
ATOM 570 C C . LEU A 1 73 ? -12.478 -7.998 19.719 1.00 86.44 73 LEU A C 1
ATOM 572 O O . LEU A 1 73 ? -13.304 -8.527 20.454 1.00 86.44 73 LEU A O 1
ATOM 576 N N . GLU A 1 74 ? -12.092 -6.732 19.860 1.00 85.62 74 GLU A N 1
ATOM 577 C CA . GLU A 1 74 ? -12.581 -5.836 20.914 1.00 85.62 74 GLU A CA 1
ATOM 578 C C . GLU A 1 74 ? -14.089 -5.574 20.807 1.00 85.62 74 GLU A C 1
ATOM 580 O O . GLU A 1 74 ? -14.762 -5.495 21.823 1.00 85.62 74 GLU A O 1
ATOM 585 N N . ILE A 1 75 ? -14.653 -5.521 19.594 1.00 80.75 75 ILE A N 1
ATOM 586 C CA . ILE A 1 75 ? -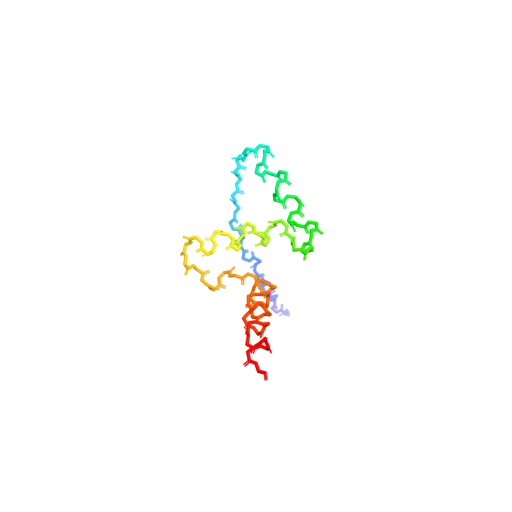16.108 -5.365 19.377 1.00 80.75 75 ILE A CA 1
ATOM 587 C C . ILE A 1 75 ? -16.908 -6.608 19.819 1.00 80.75 75 ILE A C 1
ATOM 589 O O . ILE A 1 75 ? -18.119 -6.530 20.025 1.00 80.75 75 ILE A O 1
ATOM 593 N N . LYS A 1 76 ? -16.259 -7.773 19.921 1.00 61.38 76 LYS A N 1
ATOM 594 C CA . LYS A 1 76 ? -16.903 -9.054 20.260 1.00 61.38 76 LYS A CA 1
ATOM 595 C C . LYS A 1 76 ? -16.769 -9.440 21.738 1.00 61.38 76 LYS A C 1
ATOM 597 O O . LYS A 1 76 ? -17.287 -10.496 22.103 1.00 61.38 76 LYS A O 1
ATOM 602 N N . SER A 1 77 ? -16.066 -8.641 22.541 1.00 52.81 77 SER A N 1
ATOM 603 C CA . SER A 1 77 ? -15.927 -8.815 23.993 1.00 52.81 77 SER A CA 1
ATOM 604 C C . SER A 1 77 ? -16.852 -7.881 24.758 1.00 52.81 77 SER A C 1
ATOM 606 O O . SER A 1 77 ? -17.112 -8.228 25.931 1.00 52.81 77 SER A O 1
#

Radius of gyration: 18.56 Å; chains: 1; bounding box: 66×25×40 Å

Foldseek 3Di:
DDDDDPPDDPPDDDDDDDDDDPVVVVVLVVVCVVLVDDSVLVVQQVVCVVVVNPVSHDPVVVVVVVVVVVVVVVVVD

Sequence (77 aa):
MEPKHKGLSPSKKSQIAVRVPRSLFSKLKRYVQQTGISQTDVIVSALASHLDSVEDLPIIQRILELEKRVSVLEIKS